Protein AF-D5RQF6-F1 (afdb_monomer_lite)

Foldseek 3Di:
DPDPPPPVPVVVPPPPPDQQDQLDPPLRDGLVLLVVQVVVPDLAPQSSQVSVVHGDDPCPSRVVSNVSSVVPPPPPPPDDDDD

Structure (mmCIF, N/CA/C/O backbone):
data_AF-D5RQF6-F1
#
_entry.id   AF-D5RQF6-F1
#
loop_
_atom_site.group_PDB
_atom_site.id
_atom_site.type_symbol
_atom_site.label_atom_id
_atom_site.label_alt_id
_atom_site.label_comp_id
_atom_site.label_asym_id
_atom_site.label_entity_id
_atom_site.label_seq_id
_atom_site.pdbx_PDB_ins_code
_atom_site.Cartn_x
_atom_site.Cartn_y
_atom_site.Cartn_z
_atom_site.occupancy
_atom_site.B_iso_or_equiv
_atom_site.auth_seq_id
_atom_site.auth_comp_id
_atom_site.auth_asym_id
_atom_site.auth_atom_id
_atom_site.pdbx_PDB_model_num
ATOM 1 N N . MET A 1 1 ? -44.827 -16.561 -22.795 1.00 52.72 1 MET A N 1
ATOM 2 C CA . MET A 1 1 ? -43.578 -17.322 -23.021 1.00 52.72 1 MET A CA 1
ATOM 3 C C . MET A 1 1 ? -42.572 -16.484 -23.830 1.00 52.72 1 MET A C 1
ATOM 5 O O . MET A 1 1 ? -42.235 -16.884 -24.928 1.00 52.72 1 MET A O 1
ATOM 9 N N . GLN A 1 2 ? -42.144 -15.306 -23.338 1.00 51.03 2 GLN A N 1
ATOM 10 C CA . GLN A 1 2 ? -41.076 -14.469 -23.950 1.00 51.03 2 GLN A CA 1
ATOM 11 C C . GLN A 1 2 ? -40.457 -13.446 -22.947 1.00 51.03 2 GLN A C 1
ATOM 13 O O . GLN A 1 2 ? -40.069 -12.351 -23.338 1.00 51.03 2 GLN A O 1
ATOM 18 N N . ILE A 1 3 ? -40.388 -13.743 -21.638 1.00 57.69 3 ILE A N 1
ATOM 19 C CA . ILE A 1 3 ? -39.842 -12.789 -20.635 1.00 57.69 3 ILE A CA 1
ATOM 20 C C . ILE A 1 3 ? -38.409 -13.147 -20.172 1.00 57.69 3 ILE A C 1
ATOM 22 O O . ILE A 1 3 ? -37.716 -12.293 -19.634 1.00 57.69 3 ILE A O 1
ATOM 26 N N . GLU A 1 4 ? -37.877 -14.338 -20.470 1.00 55.00 4 GLU A N 1
ATOM 27 C CA . GLU A 1 4 ? -36.590 -14.788 -19.891 1.00 55.00 4 GLU A CA 1
ATOM 28 C C . GLU A 1 4 ? -35.313 -14.414 -20.673 1.00 55.00 4 GLU A C 1
ATOM 30 O O . GLU A 1 4 ? -34.208 -14.644 -20.191 1.00 55.00 4 GLU A O 1
ATOM 35 N N . LEU A 1 5 ? -35.411 -13.799 -21.858 1.00 51.34 5 LEU A N 1
ATOM 36 C CA . LEU A 1 5 ? -34.239 -13.557 -22.725 1.00 51.34 5 LEU A CA 1
ATOM 37 C C . LEU A 1 5 ? -33.533 -12.204 -22.517 1.00 51.34 5 LEU A C 1
ATOM 39 O O . LEU A 1 5 ? -32.453 -11.995 -23.066 1.00 51.34 5 LEU A O 1
ATOM 43 N N . ARG A 1 6 ? -34.096 -11.276 -21.729 1.00 56.72 6 ARG A N 1
ATOM 44 C CA . ARG A 1 6 ? -33.482 -9.947 -21.509 1.00 56.72 6 ARG A CA 1
ATOM 45 C C . ARG A 1 6 ? -32.450 -9.917 -20.379 1.00 56.72 6 ARG A C 1
ATOM 47 O O . ARG A 1 6 ? -31.557 -9.076 -20.406 1.00 56.72 6 ARG A O 1
ATOM 54 N N . THR A 1 7 ? -32.521 -10.835 -19.419 1.00 55.94 7 THR A N 1
ATOM 55 C CA . THR A 1 7 ? -31.657 -10.816 -18.226 1.00 55.94 7 THR A CA 1
ATOM 56 C C . THR A 1 7 ? -30.229 -11.303 -18.506 1.00 55.94 7 THR A C 1
ATOM 58 O O . THR A 1 7 ? -29.305 -10.923 -17.792 1.00 55.94 7 THR A O 1
ATOM 61 N N . SER A 1 8 ? -30.014 -12.092 -19.567 1.00 58.81 8 SER A N 1
ATOM 62 C CA . SER A 1 8 ? -28.695 -12.675 -19.871 1.00 58.81 8 SER A CA 1
ATOM 63 C C . SER A 1 8 ? -27.714 -11.726 -20.573 1.00 58.81 8 SER A C 1
ATOM 65 O O . SER A 1 8 ? -26.512 -11.961 -20.505 1.00 58.81 8 SER A O 1
ATOM 67 N N . ILE A 1 9 ? -28.176 -10.643 -21.213 1.00 61.66 9 ILE A N 1
ATOM 68 C CA . ILE A 1 9 ? -27.285 -9.717 -21.947 1.00 61.66 9 ILE A CA 1
ATOM 69 C C . ILE A 1 9 ? -26.594 -8.721 -20.997 1.00 61.66 9 ILE A C 1
ATOM 71 O O . ILE A 1 9 ? -25.414 -8.425 -21.172 1.00 61.66 9 ILE A O 1
ATOM 75 N N . ASN A 1 10 ? -27.272 -8.265 -19.937 1.00 53.66 10 ASN A N 1
ATOM 76 C CA . ASN A 1 10 ? -26.730 -7.254 -19.013 1.00 53.66 10 ASN A CA 1
ATOM 77 C C . ASN A 1 10 ? -25.542 -7.732 -18.161 1.00 53.66 10 ASN A C 1
ATOM 79 O O . ASN A 1 10 ? -24.838 -6.903 -17.598 1.00 53.66 10 ASN A O 1
ATOM 83 N N . ARG A 1 11 ? -25.286 -9.043 -18.068 1.00 56.25 11 ARG A N 1
ATOM 84 C CA . ARG A 1 11 ? -24.166 -9.581 -17.275 1.00 56.25 11 ARG A CA 1
ATOM 85 C C . ARG A 1 11 ? -22.823 -9.549 -18.016 1.00 56.25 11 ARG A C 1
ATOM 87 O O . ARG A 1 11 ? -21.781 -9.665 -17.385 1.00 56.25 11 ARG A O 1
ATOM 94 N N . ILE A 1 12 ? -22.836 -9.401 -19.344 1.00 59.16 12 ILE A N 1
ATOM 95 C CA . ILE A 1 12 ? -21.620 -9.443 -20.178 1.00 59.16 12 ILE A CA 1
ATOM 96 C C . ILE A 1 12 ? -20.908 -8.075 -20.206 1.00 59.16 12 ILE A C 1
ATOM 98 O O . ILE A 1 12 ? -19.708 -8.018 -20.445 1.00 59.16 12 ILE A O 1
ATOM 102 N N . VAL A 1 13 ? -21.615 -6.979 -19.897 1.00 54.50 13 VAL A N 1
ATOM 103 C CA . VAL A 1 13 ? -21.070 -5.603 -19.860 1.00 54.50 13 VAL A CA 1
ATOM 104 C C . VAL A 1 13 ? -20.736 -5.100 -18.450 1.00 54.50 13 VAL A C 1
ATOM 106 O O . VAL A 1 13 ? -20.489 -3.910 -18.269 1.00 54.50 13 VAL A O 1
ATOM 109 N N . SER A 1 14 ? -20.714 -5.986 -17.451 1.00 52.75 14 SER A N 1
ATOM 110 C CA . SER A 1 14 ? -20.205 -5.673 -16.114 1.00 52.75 14 SER A CA 1
ATOM 111 C C . SER A 1 14 ? -18.732 -5.262 -16.212 1.00 52.75 14 SER A C 1
ATOM 113 O O . SER A 1 14 ? -17.837 -6.102 -16.286 1.00 52.75 14 SER A O 1
ATOM 115 N N . ASN A 1 15 ? -18.479 -3.952 -16.214 1.00 56.12 15 ASN A N 1
ATOM 116 C CA . ASN A 1 15 ? -17.162 -3.303 -16.204 1.00 56.12 15 ASN A CA 1
ATOM 117 C C . ASN A 1 15 ? -16.416 -3.495 -14.859 1.00 56.12 15 ASN A C 1
ATOM 119 O O . ASN A 1 15 ? -15.550 -2.710 -14.486 1.00 56.12 15 ASN A O 1
ATOM 123 N N . ASP A 1 16 ? -16.757 -4.544 -14.113 1.00 56.00 16 ASP A N 1
ATOM 124 C CA . ASP A 1 16 ? -16.418 -4.730 -12.701 1.00 56.00 16 ASP A CA 1
ATOM 125 C C . ASP A 1 16 ? -15.097 -5.506 -12.506 1.00 56.00 16 ASP A C 1
ATOM 127 O O . ASP A 1 16 ? -14.703 -5.805 -11.381 1.00 56.00 16 ASP A O 1
ATOM 131 N N . ALA A 1 17 ? -14.406 -5.878 -13.594 1.00 58.38 17 ALA A N 1
ATOM 132 C CA . ALA A 1 17 ? -13.411 -6.956 -13.583 1.00 58.38 17 ALA A CA 1
ATOM 133 C C . ALA A 1 17 ? -11.954 -6.558 -13.887 1.00 58.38 17 ALA A C 1
ATOM 135 O O . ALA A 1 17 ? -11.158 -7.432 -14.235 1.00 58.38 17 ALA A O 1
ATOM 136 N N . VAL A 1 18 ? -11.545 -5.290 -13.741 1.00 58.75 18 VAL A N 1
ATOM 137 C CA . VAL A 1 18 ? -10.106 -4.959 -13.853 1.00 58.75 18 VAL A CA 1
ATOM 138 C C . VAL A 1 18 ? -9.592 -3.962 -12.801 1.00 58.75 18 VAL A C 1
ATOM 140 O O . VAL A 1 18 ? -9.315 -2.811 -13.118 1.00 58.75 18 VAL A O 1
ATOM 143 N N . PRO A 1 19 ? -9.355 -4.403 -11.548 1.00 60.31 19 PRO A N 1
ATOM 144 C CA . PRO A 1 19 ? -8.534 -3.676 -10.580 1.00 60.31 19 PRO A CA 1
ATOM 145 C C . PRO A 1 19 ? -7.115 -4.272 -10.466 1.00 60.31 19 PRO A C 1
ATOM 147 O O . PRO A 1 19 ? -6.500 -4.263 -9.402 1.00 60.31 19 PRO A O 1
ATOM 150 N N . PHE A 1 20 ? -6.566 -4.840 -11.544 1.00 66.62 20 PHE A N 1
ATOM 151 C CA . PHE A 1 20 ? -5.202 -5.385 -11.533 1.00 66.62 20 PHE A CA 1
ATOM 152 C C . PHE A 1 20 ? -4.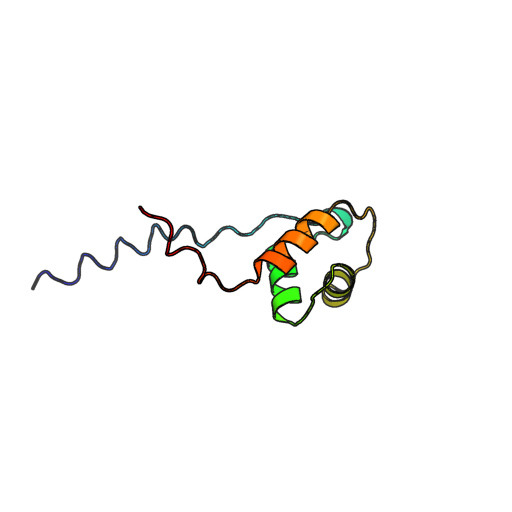184 -4.312 -11.931 1.00 66.62 20 PHE A C 1
ATOM 154 O O . PHE A 1 20 ? -3.554 -4.397 -12.982 1.00 66.62 20 PHE A O 1
ATOM 161 N N . MET A 1 21 ? -4.025 -3.282 -11.095 1.00 87.00 21 MET A N 1
ATOM 162 C CA . MET A 1 21 ? -2.962 -2.287 -11.262 1.00 87.00 21 MET A CA 1
ATOM 163 C C . MET A 1 21 ? -1.904 -2.457 -10.174 1.00 87.00 21 MET A C 1
ATOM 165 O O . MET A 1 21 ? -2.240 -2.560 -8.995 1.00 87.00 21 MET A O 1
ATOM 169 N N . TYR A 1 22 ? -0.622 -2.459 -10.545 1.00 95.25 22 TYR A N 1
ATOM 170 C CA . TYR A 1 22 ? 0.456 -2.339 -9.566 1.00 95.25 22 TYR A CA 1
ATOM 171 C C . TYR A 1 22 ? 0.505 -0.913 -9.031 1.00 95.25 22 TYR A C 1
ATOM 173 O O . TYR A 1 22 ? 0.664 0.046 -9.781 1.00 95.25 22 TYR A O 1
ATOM 181 N N . VAL A 1 23 ? 0.398 -0.786 -7.715 1.00 96.62 23 VAL A N 1
ATOM 182 C CA . VAL A 1 23 ? 0.483 0.492 -7.007 1.00 96.62 23 VAL A CA 1
ATOM 183 C C . VAL A 1 23 ? 1.879 0.675 -6.414 1.00 96.62 23 VAL A C 1
ATOM 185 O O . VAL A 1 23 ? 2.401 1.785 -6.423 1.00 96.62 23 VAL A O 1
ATOM 188 N N . CYS A 1 24 ? 2.525 -0.399 -5.942 1.00 98.06 24 CYS A N 1
ATOM 189 C CA . CYS A 1 24 ? 3.898 -0.369 -5.431 1.00 98.06 24 CYS A CA 1
ATOM 190 C C . CYS A 1 24 ? 4.813 -1.265 -6.270 1.00 98.06 24 CYS A C 1
ATOM 192 O O . CYS A 1 24 ? 4.730 -2.484 -6.168 1.00 98.06 24 CYS A O 1
ATOM 194 N N . LEU A 1 25 ? 5.728 -0.678 -7.045 1.0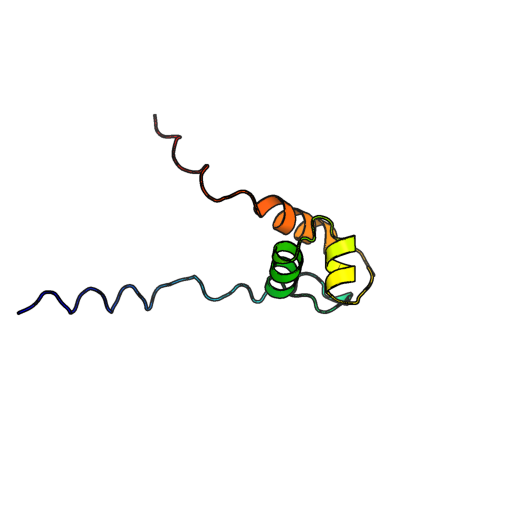0 97.75 25 LEU A N 1
ATOM 195 C CA . LEU A 1 25 ? 6.668 -1.446 -7.877 1.00 97.75 25 LEU A CA 1
ATOM 196 C C . LEU A 1 25 ? 7.799 -2.075 -7.050 1.00 97.75 25 LEU A C 1
ATOM 198 O O . LEU A 1 25 ? 8.201 -3.199 -7.314 1.00 97.75 25 LEU A O 1
ATOM 202 N N . CYS A 1 26 ? 8.260 -1.378 -6.011 1.00 98.44 26 CYS A N 1
ATOM 203 C CA . CYS A 1 26 ? 9.282 -1.846 -5.073 1.00 98.44 26 CYS A CA 1
ATOM 204 C C . CYS A 1 26 ? 8.945 -3.190 -4.410 1.00 98.44 26 CYS A C 1
ATOM 206 O O . CYS A 1 26 ? 9.798 -4.062 -4.292 1.00 98.44 26 CYS A O 1
ATOM 208 N N . ASN A 1 27 ? 7.691 -3.335 -3.977 1.00 97.94 27 ASN A N 1
ATOM 209 C CA . ASN A 1 27 ? 7.204 -4.503 -3.242 1.00 97.94 27 ASN A CA 1
ATOM 210 C C . ASN A 1 27 ? 6.224 -5.354 -4.069 1.00 97.94 27 ASN A C 1
ATOM 212 O O . ASN A 1 27 ? 5.636 -6.291 -3.540 1.00 97.94 27 ASN A O 1
ATOM 216 N N . GLY A 1 28 ? 5.997 -5.005 -5.341 1.00 97.19 28 GLY A N 1
ATOM 217 C CA . GLY A 1 28 ? 5.048 -5.698 -6.216 1.00 97.19 28 GLY A CA 1
ATOM 218 C C . GLY A 1 28 ? 3.600 -5.699 -5.709 1.00 97.19 28 GLY A C 1
ATOM 219 O O . GLY A 1 28 ? 2.891 -6.675 -5.934 1.00 97.19 28 GLY A O 1
ATOM 220 N N . LEU A 1 29 ? 3.152 -4.643 -5.018 1.00 97.38 29 LEU A N 1
ATOM 221 C CA . LEU A 1 29 ? 1.792 -4.587 -4.466 1.00 97.38 29 LEU A CA 1
ATOM 222 C C . LEU A 1 29 ? 0.795 -4.078 -5.502 1.00 97.38 29 LEU A C 1
ATOM 224 O O . LEU A 1 29 ? 0.978 -3.006 -6.087 1.00 97.38 29 LEU A O 1
ATOM 228 N N . THR A 1 30 ? -0.280 -4.835 -5.673 1.00 96.44 30 THR A N 1
ATOM 229 C CA . THR A 1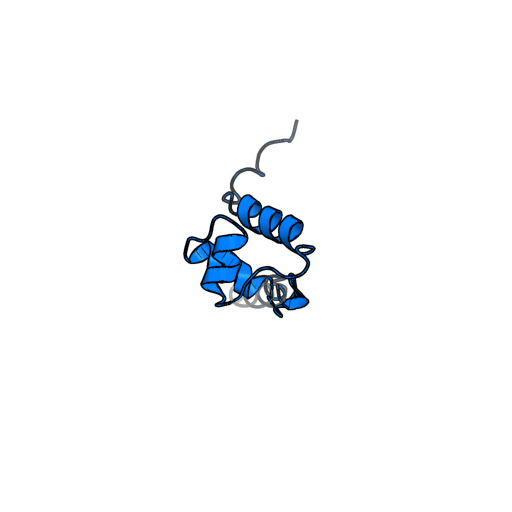 30 ? -1.423 -4.508 -6.532 1.00 96.44 30 THR A CA 1
ATOM 230 C C . THR A 1 30 ? -2.526 -3.776 -5.767 1.00 96.44 30 THR A C 1
ATOM 232 O O . THR A 1 30 ? -2.609 -3.861 -4.541 1.00 96.44 30 THR A O 1
ATOM 235 N N . ASP A 1 31 ? -3.397 -3.071 -6.489 1.00 94.00 31 ASP A N 1
ATOM 236 C CA . ASP A 1 31 ? -4.594 -2.431 -5.931 1.00 94.00 31 ASP A CA 1
ATOM 237 C C . ASP A 1 31 ? -5.471 -3.441 -5.168 1.00 94.00 31 ASP A C 1
ATOM 239 O O . ASP A 1 31 ? -5.876 -3.163 -4.042 1.00 94.00 31 ASP A O 1
ATOM 243 N N . SER A 1 32 ? -5.659 -4.656 -5.694 1.00 93.38 32 SER A N 1
ATOM 244 C CA . SER A 1 32 ? -6.430 -5.706 -5.015 1.00 93.38 32 SER A CA 1
ATOM 245 C C . SER A 1 32 ? -5.810 -6.153 -3.685 1.00 93.38 32 SER A C 1
ATOM 247 O O . SER A 1 32 ? -6.528 -6.295 -2.697 1.00 93.38 32 SER A O 1
ATOM 249 N N . GLN A 1 33 ? -4.485 -6.321 -3.613 1.00 96.00 33 GLN A N 1
ATOM 250 C CA . GLN A 1 33 ? -3.793 -6.638 -2.356 1.00 96.00 33 GLN A CA 1
ATOM 251 C C . GLN A 1 33 ? -3.922 -5.504 -1.337 1.00 96.00 33 GLN A C 1
ATOM 253 O O . GLN A 1 33 ? -4.143 -5.760 -0.155 1.00 96.00 33 GLN A O 1
ATOM 258 N N . ILE A 1 34 ? -3.827 -4.252 -1.792 1.00 96.12 34 ILE A N 1
ATOM 259 C CA . ILE A 1 34 ? -3.979 -3.073 -0.935 1.00 96.12 34 ILE A CA 1
ATOM 260 C C . ILE A 1 34 ? -5.407 -2.992 -0.394 1.00 96.12 34 ILE A C 1
ATOM 262 O O . ILE A 1 34 ? -5.588 -2.846 0.812 1.00 96.12 34 ILE A O 1
ATOM 266 N N . ARG A 1 35 ? -6.423 -3.156 -1.248 1.00 94.81 35 ARG A N 1
ATOM 267 C CA . ARG A 1 35 ? -7.831 -3.211 -0.826 1.00 94.81 35 ARG A CA 1
ATOM 268 C C . ARG A 1 35 ? -8.100 -4.374 0.123 1.00 94.81 35 ARG A C 1
ATOM 270 O O . ARG A 1 35 ? -8.833 -4.195 1.086 1.00 94.81 35 ARG A O 1
ATOM 277 N N . GLY A 1 36 ? -7.472 -5.528 -0.098 1.00 95.00 36 GLY A N 1
ATOM 278 C CA . GLY A 1 36 ? -7.530 -6.665 0.822 1.00 95.00 36 GLY A CA 1
ATOM 279 C C . GLY A 1 36 ? -6.951 -6.338 2.201 1.00 95.00 36 GLY A C 1
ATOM 280 O O . GLY A 1 36 ? -7.586 -6.622 3.214 1.00 95.00 36 GLY A O 1
ATOM 281 N N . ALA A 1 37 ? -5.791 -5.676 2.256 1.00 97.19 37 ALA A N 1
ATOM 282 C CA . ALA A 1 37 ? -5.194 -5.218 3.512 1.00 97.19 37 ALA A CA 1
ATOM 283 C C . ALA A 1 37 ? -6.082 -4.189 4.234 1.00 97.19 37 ALA A C 1
ATOM 285 O O . ALA A 1 37 ? -6.216 -4.235 5.456 1.00 97.19 37 ALA A O 1
ATOM 286 N N . ILE A 1 38 ? -6.719 -3.287 3.484 1.00 96.38 38 ILE A N 1
ATOM 287 C CA . ILE A 1 38 ? -7.652 -2.289 4.022 1.00 96.38 38 ILE A CA 1
ATOM 288 C C . ILE A 1 38 ? -8.916 -2.954 4.574 1.00 96.38 38 ILE A C 1
ATOM 290 O O . ILE A 1 38 ? -9.314 -2.658 5.697 1.00 96.38 38 ILE A O 1
ATOM 294 N N . ALA A 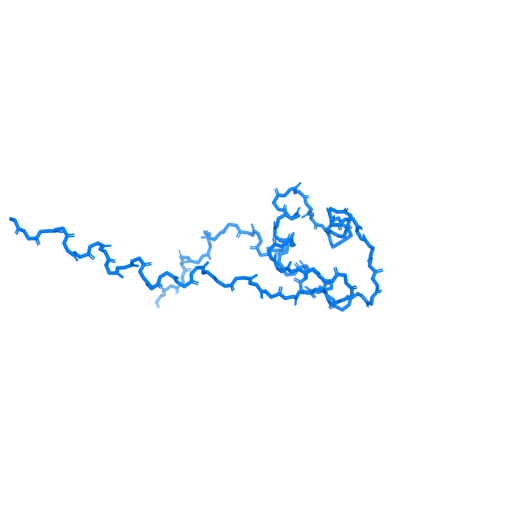1 39 ? -9.505 -3.904 3.842 1.00 95.12 39 ALA A N 1
ATOM 295 C CA . ALA A 1 39 ? -10.649 -4.689 4.309 1.00 95.12 39 ALA A CA 1
ATOM 296 C C . ALA A 1 39 ? -10.323 -5.504 5.576 1.00 95.12 39 ALA A C 1
ATOM 298 O O . ALA A 1 39 ? -11.201 -5.743 6.401 1.00 95.12 39 ALA A O 1
ATOM 299 N N . ALA A 1 40 ? -9.054 -5.887 5.760 1.00 95.94 40 ALA A N 1
ATOM 300 C CA . ALA A 1 40 ? -8.545 -6.520 6.975 1.00 95.94 40 ALA A CA 1
ATOM 301 C C . ALA A 1 40 ? -8.216 -5.528 8.116 1.00 95.94 40 ALA A C 1
ATOM 303 O O . ALA A 1 40 ? -7.785 -5.957 9.186 1.00 95.94 40 ALA A O 1
ATOM 304 N N . GLY A 1 41 ? -8.419 -4.221 7.914 1.00 96.75 41 GLY A N 1
ATOM 305 C CA . GLY A 1 41 ? -8.313 -3.186 8.947 1.00 96.75 41 GLY A CA 1
ATOM 306 C C . GLY A 1 41 ? -7.145 -2.206 8.803 1.00 96.75 41 GLY A C 1
ATOM 307 O O . GLY A 1 41 ? -6.991 -1.338 9.663 1.00 96.75 41 GLY A O 1
ATOM 308 N N . ALA A 1 42 ? -6.326 -2.296 7.749 1.00 97.56 42 ALA A N 1
ATOM 309 C CA . ALA A 1 42 ? -5.260 -1.320 7.522 1.00 97.56 42 ALA A CA 1
ATOM 310 C C . ALA A 1 42 ? -5.840 0.065 7.183 1.00 97.56 42 ALA A C 1
ATOM 312 O O . ALA A 1 42 ? -6.540 0.237 6.188 1.00 97.56 42 ALA A O 1
ATOM 313 N N . ASN A 1 43 ? -5.493 1.076 7.977 1.00 97.12 43 ASN A N 1
ATOM 314 C CA . ASN A 1 43 ? -5.922 2.466 7.799 1.00 97.12 43 ASN A CA 1
ATOM 315 C C . ASN A 1 43 ? -4.758 3.417 7.470 1.00 97.12 43 ASN A C 1
ATOM 317 O O . ASN A 1 43 ? -4.969 4.600 7.198 1.00 97.12 43 ASN A O 1
ATOM 321 N N . ARG A 1 44 ? -3.514 2.918 7.448 1.00 97.81 44 ARG A N 1
ATOM 322 C CA . ARG A 1 44 ? -2.321 3.684 7.046 1.00 97.81 44 ARG A CA 1
ATOM 323 C C . ARG A 1 44 ? -1.409 2.876 6.118 1.00 97.81 44 ARG A C 1
ATOM 325 O O . ARG A 1 44 ? -1.310 1.663 6.271 1.00 97.81 44 ARG A O 1
ATOM 332 N N . PRO A 1 45 ? -0.623 3.521 5.229 1.00 98.12 45 PRO A N 1
ATOM 333 C CA . PRO A 1 45 ? 0.308 2.820 4.335 1.00 98.12 45 PRO A CA 1
ATOM 334 C C . PRO A 1 45 ? 1.288 1.882 5.055 1.00 98.12 45 PRO A C 1
ATOM 336 O O . PRO A 1 45 ? 1.575 0.796 4.568 1.00 98.12 45 PRO A O 1
ATOM 339 N N . LYS A 1 46 ? 1.757 2.255 6.256 1.00 98.19 46 LYS A N 1
ATOM 340 C CA . LYS A 1 46 ? 2.609 1.384 7.086 1.00 98.19 46 LYS A CA 1
ATOM 341 C C . LYS A 1 46 ? 1.923 0.059 7.441 1.00 98.19 46 LYS A C 1
ATOM 343 O O . LYS A 1 46 ? 2.581 -0.973 7.464 1.00 98.19 46 LYS A O 1
ATOM 348 N N . GLU A 1 47 ? 0.626 0.100 7.718 1.00 98.56 47 GLU A N 1
ATOM 349 C CA . GLU A 1 47 ? -0.169 -1.080 8.068 1.00 98.56 47 GLU A CA 1
ATOM 350 C C . GLU A 1 47 ? -0.443 -1.938 6.835 1.00 98.56 47 GLU A C 1
ATOM 352 O O . GLU A 1 47 ? -0.383 -3.157 6.934 1.00 98.56 47 GLU A O 1
ATOM 357 N N . VAL A 1 48 ? -0.629 -1.320 5.663 1.00 98.31 48 VAL A N 1
ATOM 358 C CA . VAL A 1 48 ? -0.697 -2.041 4.382 1.00 98.31 48 VAL A CA 1
ATOM 359 C C . VAL A 1 48 ? 0.605 -2.805 4.126 1.00 98.31 48 VAL A C 1
ATOM 361 O O . VAL A 1 48 ? 0.565 -3.998 3.839 1.00 98.31 48 VAL A O 1
ATOM 364 N N . TYR A 1 49 ? 1.768 -2.162 4.287 1.00 98.50 49 TYR A N 1
ATOM 365 C CA . TYR A 1 49 ? 3.052 -2.856 4.132 1.00 98.50 49 TYR A CA 1
ATOM 366 C C . TYR A 1 49 ? 3.195 -4.022 5.118 1.00 98.50 49 TYR A C 1
ATOM 368 O O . TYR A 1 49 ? 3.566 -5.120 4.704 1.00 98.50 49 TYR A O 1
ATOM 376 N N . ALA A 1 50 ? 2.840 -3.806 6.390 1.00 98.31 50 ALA A N 1
ATOM 377 C CA . ALA A 1 50 ? 2.882 -4.842 7.418 1.00 98.31 50 ALA A CA 1
ATOM 378 C C . ALA A 1 50 ? 1.952 -6.025 7.092 1.00 98.31 50 ALA A C 1
ATOM 380 O O . ALA A 1 50 ? 2.387 -7.171 7.169 1.00 98.31 50 ALA A O 1
ATOM 381 N N . ALA A 1 51 ? 0.715 -5.763 6.657 1.00 98.12 51 ALA A N 1
ATOM 382 C CA . ALA A 1 51 ? -0.241 -6.792 6.240 1.00 98.12 51 ALA A CA 1
ATOM 383 C C . ALA A 1 51 ? 0.249 -7.594 5.021 1.00 98.12 51 ALA A C 1
ATOM 385 O O . ALA A 1 51 ? -0.042 -8.782 4.896 1.00 98.12 51 ALA A O 1
ATOM 386 N N . CYS A 1 52 ? 1.031 -6.965 4.141 1.00 97.31 52 CYS A N 1
ATOM 387 C CA . CYS A 1 52 ? 1.668 -7.613 2.996 1.00 97.31 52 CYS A CA 1
ATOM 388 C C . CYS A 1 52 ? 3.078 -8.163 3.298 1.00 97.31 52 CYS A C 1
ATOM 390 O O . CYS A 1 52 ? 3.792 -8.519 2.363 1.00 97.31 52 CYS A O 1
ATOM 392 N N . ASN A 1 53 ? 3.490 -8.241 4.570 1.00 98.00 53 ASN A N 1
ATOM 393 C CA . ASN A 1 53 ? 4.802 -8.738 5.008 1.00 98.00 53 ASN A CA 1
ATOM 394 C C . ASN A 1 53 ? 6.000 -8.037 4.337 1.00 98.00 53 ASN A C 1
ATOM 396 O O . ASN A 1 53 ? 7.012 -8.664 4.022 1.00 98.00 53 ASN A O 1
ATOM 400 N N . CYS A 1 54 ? 5.899 -6.728 4.111 1.00 97.81 54 CYS A N 1
ATOM 401 C CA . CYS A 1 54 ? 6.960 -5.924 3.510 1.00 97.81 54 CYS A CA 1
ATOM 402 C C . CYS A 1 54 ? 7.172 -4.603 4.266 1.00 97.81 54 CYS A C 1
ATOM 404 O O . CYS A 1 54 ? 6.445 -4.266 5.199 1.00 97.81 54 CYS A O 1
ATOM 406 N N . ASN A 1 55 ? 8.194 -3.846 3.864 1.00 98.06 55 ASN A N 1
ATOM 407 C CA . ASN A 1 55 ? 8.490 -2.515 4.392 1.00 98.06 55 ASN A CA 1
ATOM 408 C C . ASN A 1 55 ? 8.487 -1.478 3.262 1.00 98.06 55 ASN A C 1
ATOM 410 O O . ASN A 1 55 ? 8.639 -1.811 2.085 1.00 98.06 55 ASN A O 1
ATOM 414 N N . ALA A 1 56 ? 8.337 -0.201 3.616 1.00 97.69 56 ALA A N 1
ATOM 415 C CA . ALA A 1 56 ? 8.472 0.886 2.653 1.00 97.69 56 ALA A CA 1
ATOM 416 C C . ALA A 1 56 ? 9.894 0.923 2.060 1.00 97.69 56 ALA A C 1
ATOM 418 O O . ALA A 1 56 ? 10.873 0.775 2.789 1.00 97.69 56 ALA A O 1
ATOM 419 N N . GLN A 1 57 ? 9.991 1.157 0.747 1.00 98.25 57 GLN A N 1
ATOM 420 C CA . GLN A 1 57 ? 11.256 1.420 0.051 1.00 98.25 57 GLN A CA 1
ATOM 421 C C . GLN A 1 57 ? 11.315 2.888 -0.406 1.00 98.25 57 GLN A C 1
ATOM 423 O O . GLN A 1 57 ? 11.641 3.760 0.391 1.00 98.25 57 GLN A O 1
ATOM 428 N N . CYS A 1 58 ? 10.943 3.200 -1.653 1.00 98.25 58 CYS A N 1
ATOM 429 C CA . CYS A 1 58 ? 11.027 4.566 -2.196 1.00 98.25 58 CYS A CA 1
ATOM 430 C C . CYS A 1 58 ? 9.876 5.499 -1.775 1.00 98.25 58 CYS A C 1
ATOM 432 O O . CYS A 1 58 ? 9.974 6.712 -1.921 1.00 98.25 58 CYS A O 1
ATOM 434 N N . GLY A 1 59 ? 8.754 4.944 -1.305 1.00 96.94 59 GLY A N 1
ATOM 435 C CA . GLY A 1 59 ? 7.594 5.715 -0.853 1.00 96.94 59 GLY A CA 1
ATOM 436 C C . GLY A 1 59 ? 6.715 6.330 -1.953 1.00 96.94 59 GLY A C 1
ATOM 437 O O . GLY A 1 59 ? 5.659 6.859 -1.612 1.00 96.94 59 GLY A O 1
ATOM 438 N N . CYS A 1 60 ? 7.051 6.211 -3.246 1.00 98.19 60 CYS A N 1
ATOM 439 C CA . CYS A 1 60 ? 6.285 6.823 -4.350 1.00 98.19 60 CYS A CA 1
ATOM 440 C C . CYS A 1 60 ? 4.804 6.402 -4.394 1.00 98.19 60 CYS A C 1
ATOM 442 O O . CYS A 1 60 ? 3.942 7.182 -4.780 1.00 98.19 60 CYS A O 1
ATOM 444 N N . CYS A 1 61 ? 4.496 5.183 -3.951 1.00 98.12 61 CYS A N 1
ATOM 445 C CA . CYS A 1 61 ? 3.133 4.649 -3.910 1.00 98.12 61 CYS A CA 1
ATOM 446 C C . CYS A 1 61 ? 2.268 5.184 -2.753 1.00 98.12 61 CYS A C 1
ATOM 448 O O . CYS A 1 61 ? 1.057 4.970 -2.745 1.00 98.12 61 CYS A O 1
ATOM 450 N N . THR A 1 62 ? 2.861 5.884 -1.778 1.00 97.81 62 THR A N 1
ATOM 451 C CA . THR A 1 62 ? 2.182 6.275 -0.530 1.00 97.81 62 THR A CA 1
ATOM 452 C C . THR A 1 62 ? 0.992 7.199 -0.786 1.00 97.81 62 THR A C 1
ATOM 454 O O . THR A 1 62 ? -0.051 7.022 -0.165 1.00 97.81 62 THR A O 1
ATOM 457 N N . GLY A 1 63 ? 1.110 8.151 -1.720 1.00 97.81 63 GLY A N 1
ATOM 458 C CA . GLY A 1 63 ? 0.006 9.048 -2.082 1.00 97.81 63 GLY A CA 1
ATOM 459 C C . GLY A 1 63 ? -1.192 8.292 -2.663 1.00 97.81 63 GLY A C 1
ATOM 460 O O . GLY A 1 63 ? -2.323 8.500 -2.229 1.00 97.81 63 GLY A O 1
ATOM 461 N N . THR A 1 64 ? -0.931 7.349 -3.570 1.00 97.00 64 THR A N 1
ATOM 462 C CA . THR A 1 64 ? -1.960 6.479 -4.156 1.00 97.00 64 THR A CA 1
ATOM 463 C C . THR A 1 64 ? -2.598 5.578 -3.102 1.00 97.00 64 THR A C 1
ATOM 465 O O . THR A 1 64 ? -3.820 5.525 -3.016 1.00 97.00 64 THR A O 1
ATOM 468 N N . MET A 1 65 ? -1.803 4.934 -2.237 1.00 96.69 65 MET A N 1
ATOM 469 C CA . MET A 1 65 ? -2.329 4.133 -1.122 1.00 96.69 65 MET A CA 1
ATOM 470 C C . MET A 1 65 ? -3.240 4.957 -0.207 1.00 96.69 65 MET A C 1
ATOM 472 O O . MET A 1 65 ? -4.308 4.491 0.171 1.00 96.69 65 MET A O 1
ATOM 476 N N . LEU A 1 66 ? -2.852 6.193 0.123 1.00 97.19 66 LEU A N 1
ATOM 477 C CA . LEU A 1 66 ? -3.679 7.099 0.924 1.00 97.19 66 LEU A CA 1
ATOM 478 C C . LEU A 1 66 ? -4.975 7.507 0.215 1.00 97.19 66 LEU A C 1
ATOM 480 O O . LEU A 1 66 ? -5.963 7.765 0.897 1.00 97.19 66 LEU A O 1
ATOM 484 N N . SER A 1 67 ? -4.996 7.596 -1.119 1.00 96.12 67 SER A N 1
ATOM 485 C CA . SER A 1 67 ? -6.254 7.765 -1.860 1.00 96.12 67 SER A CA 1
ATOM 486 C C . SER A 1 67 ? -7.145 6.545 -1.661 1.00 96.12 67 SER A C 1
ATOM 488 O O . SER A 1 67 ? -8.229 6.685 -1.119 1.00 96.12 67 SER A O 1
ATOM 490 N N . ILE A 1 68 ? -6.633 5.341 -1.942 1.00 94.62 68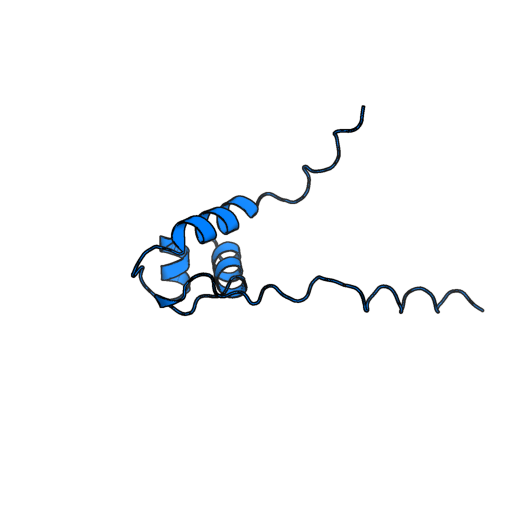 ILE A N 1
ATOM 491 C CA . ILE A 1 68 ? -7.398 4.085 -1.844 1.00 94.62 68 ILE A CA 1
ATOM 492 C C . ILE A 1 68 ? -7.960 3.861 -0.427 1.00 94.62 68 ILE A C 1
ATOM 494 O O . ILE A 1 6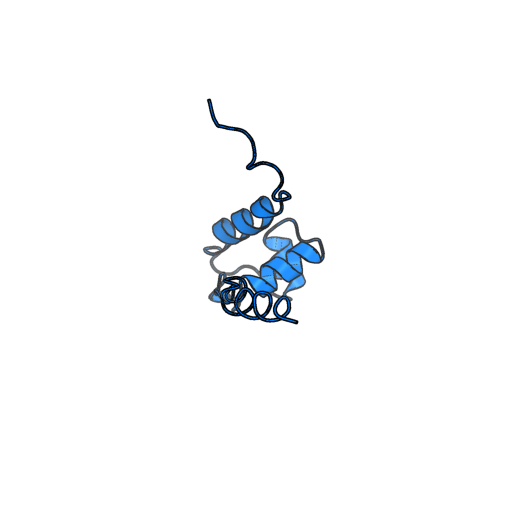8 ? -9.081 3.379 -0.274 1.00 94.62 68 ILE A O 1
ATOM 498 N N . ILE A 1 69 ? -7.195 4.225 0.609 1.00 95.12 69 ILE A N 1
ATOM 499 C CA . ILE A 1 69 ? -7.628 4.176 2.014 1.00 95.12 69 ILE A CA 1
ATOM 500 C C . ILE A 1 69 ? -8.780 5.157 2.287 1.00 95.12 69 ILE A C 1
ATOM 502 O O . ILE A 1 69 ? -9.715 4.816 3.004 1.00 95.12 69 ILE A O 1
ATOM 506 N N . ARG A 1 70 ? -8.728 6.378 1.741 1.00 94.06 70 ARG A N 1
ATOM 507 C CA . ARG A 1 70 ? -9.765 7.408 1.948 1.00 94.06 70 ARG A CA 1
ATOM 508 C C . ARG A 1 70 ? -11.018 7.163 1.109 1.00 94.06 70 ARG A C 1
ATOM 510 O O . ARG A 1 70 ? -12.121 7.477 1.554 1.00 94.06 70 ARG A O 1
ATOM 517 N N . ASP A 1 71 ? -10.847 6.540 -0.050 1.00 89.25 71 ASP A N 1
ATOM 518 C CA . ASP A 1 71 ? -11.920 6.168 -0.973 1.00 89.25 71 ASP A CA 1
ATOM 519 C C . ASP A 1 71 ? -12.800 5.020 -0.425 1.00 89.25 71 ASP A C 1
ATOM 521 O O . ASP A 1 71 ? -13.751 4.611 -1.079 1.00 89.25 71 ASP A O 1
ATOM 525 N N . GLN A 1 72 ? -12.538 4.523 0.794 1.00 70.06 72 GLN A N 1
ATOM 526 C CA . GLN A 1 72 ? -13.403 3.588 1.535 1.00 70.06 72 GLN A CA 1
ATOM 527 C C . GLN A 1 72 ? -14.687 4.229 2.092 1.00 70.06 72 GLN A C 1
ATOM 529 O O . GLN A 1 72 ? -15.436 3.574 2.817 1.00 70.06 72 GLN A O 1
ATOM 534 N N . SER A 1 73 ? -14.952 5.504 1.796 1.00 56.31 73 SER A N 1
ATOM 535 C CA . SER A 1 73 ? -16.234 6.116 2.147 1.00 56.31 73 SER A CA 1
ATOM 536 C C . SER A 1 73 ? -17.341 5.386 1.375 1.00 56.31 73 SER A C 1
ATOM 538 O O . SER A 1 73 ? -17.210 5.248 0.157 1.00 56.31 73 SER A O 1
ATOM 540 N N . PRO A 1 74 ? -18.397 4.878 2.039 1.00 47.62 74 PRO A N 1
ATOM 541 C CA . PRO A 1 74 ? -19.466 4.170 1.351 1.00 47.62 74 PRO A CA 1
ATOM 542 C C . PRO A 1 74 ? -20.012 5.059 0.232 1.00 47.62 74 PRO A C 1
ATOM 544 O O . PRO A 1 74 ? -20.220 6.257 0.426 1.00 47.62 74 PRO A O 1
ATOM 547 N N . ALA A 1 75 ? -20.196 4.469 -0.947 1.00 49.25 75 ALA A N 1
ATOM 548 C CA . ALA A 1 75 ? -20.730 5.104 -2.145 1.00 49.25 75 ALA A CA 1
ATOM 549 C C . ALA A 1 75 ? -22.227 5.462 -1.990 1.00 49.25 75 ALA A C 1
ATOM 551 O O . ALA A 1 75 ? -23.063 5.036 -2.776 1.00 49.25 75 ALA A O 1
ATOM 552 N N . GLU A 1 76 ? -22.567 6.247 -0.968 1.00 45.25 76 GLU A N 1
ATOM 553 C CA . GLU A 1 76 ? -23.895 6.806 -0.695 1.00 45.25 76 GLU A CA 1
ATOM 554 C C . GLU A 1 76 ? -23.791 8.319 -0.421 1.00 45.25 76 GLU A C 1
ATOM 556 O O . GLU A 1 76 ? -24.384 8.855 0.511 1.00 45.25 76 GLU A O 1
ATOM 561 N N . ALA A 1 77 ? -23.018 9.034 -1.246 1.00 48.97 77 ALA A N 1
ATOM 562 C CA . ALA A 1 77 ? -23.010 10.502 -1.278 1.00 48.97 77 ALA A CA 1
ATOM 563 C C . ALA A 1 77 ? -22.855 11.089 -2.700 1.00 48.97 77 ALA A C 1
ATOM 565 O O . ALA A 1 77 ? -22.414 12.224 -2.864 1.00 48.97 77 ALA A O 1
ATOM 566 N N . GLN A 1 78 ? -23.260 10.353 -3.741 1.00 50.78 78 GLN A N 1
ATOM 567 C CA . GLN A 1 78 ? -23.543 10.919 -5.068 1.00 50.78 78 GLN A CA 1
ATOM 568 C C . GLN A 1 78 ? -24.994 10.630 -5.472 1.00 50.78 78 GLN A C 1
ATOM 570 O O . GLN A 1 78 ? -25.269 9.871 -6.395 1.00 50.78 78 GLN A O 1
ATOM 575 N N . ALA A 1 79 ? -25.932 11.258 -4.763 1.00 51.88 79 ALA A N 1
ATOM 576 C CA . ALA A 1 79 ? -27.319 11.415 -5.195 1.00 51.88 79 ALA A CA 1
ATOM 577 C C . ALA A 1 79 ? -27.939 12.659 -4.532 1.00 51.88 79 ALA A C 1
ATOM 579 O O . ALA A 1 79 ? -28.782 12.517 -3.658 1.00 51.88 79 ALA A O 1
ATOM 580 N N . ALA A 1 80 ? -27.477 13.866 -4.892 1.00 49.81 80 ALA A N 1
ATOM 581 C CA . ALA A 1 80 ? -28.238 15.127 -4.793 1.00 49.81 80 ALA A CA 1
ATOM 582 C C . ALA A 1 80 ? -27.366 16.332 -5.205 1.00 49.81 80 ALA A C 1
ATOM 584 O O . ALA A 1 80 ? -26.750 16.978 -4.363 1.00 49.81 80 ALA A O 1
ATOM 585 N N . ALA A 1 81 ? -27.316 16.637 -6.502 1.00 48.44 81 ALA A N 1
ATOM 586 C CA . ALA A 1 81 ? -27.057 17.990 -6.999 1.00 48.44 81 ALA A CA 1
ATOM 587 C C . ALA A 1 81 ? -27.657 18.101 -8.408 1.00 48.44 81 ALA A C 1
ATOM 589 O O . ALA A 1 81 ? -26.971 17.935 -9.415 1.00 48.44 81 ALA A O 1
ATOM 590 N N . GLY A 1 82 ? -28.973 18.281 -8.449 1.00 48.59 82 GLY A N 1
ATOM 591 C CA . GLY A 1 82 ? -29.709 18.756 -9.611 1.00 48.59 82 GLY A CA 1
ATOM 592 C C . GLY A 1 82 ? -30.667 19.833 -9.120 1.00 48.59 82 GLY A C 1
ATOM 593 O O . GLY A 1 82 ? -31.571 19.505 -8.353 1.00 48.59 82 GLY A O 1
ATOM 594 N N . ASP A 1 83 ? -30.409 21.072 -9.532 1.00 37.69 83 ASP A N 1
ATOM 595 C CA . ASP A 1 83 ? -31.353 22.195 -9.566 1.00 37.69 83 ASP A CA 1
ATOM 596 C C . ASP A 1 83 ? -31.633 22.520 -11.040 1.00 37.69 83 ASP A C 1
ATOM 598 O O . ASP A 1 83 ? -30.657 22.509 -11.834 1.00 37.69 83 ASP A O 1
#

Organism: NCBI:txid525371

pLDDT: mean 80.31, std 21.01, range [37.69, 98.56]

InterPro domains:
  IPR007419 BFD-like [2Fe-2S]-binding domain [PF04324] (22-70)
  IPR041854 BFD-like [2Fe-2S]-binding domain superfamily [G3DSA:1.10.10.1100] (21-73)
  IPR052371 Bacterioferritin-associated ferredoxin [PTHR37424] (21-77)

Radius of gyration: 18.23 Å; chains: 1; bounding box: 55×40×33 Å

Secondary structure (DSSP, 8-state):
--STTSTTTTTTT--------EEETTTTEEHHHHHHHHHTT--SHHHHHHHTT---SS-TTHHHHHHHHHTTS-S-S-S----

Sequence (83 aa):
MQIELRTSINRIVSNDAVPFMYVCLCNGLTDSQIRGAIAAGANRPKEVYAACNCNAQCGCCTGTMLSIIRDQSPAEAQAAAGD